Protein AF-A0A367KLG9-F1 (afdb_monomer)

Secondary structure (DSSP, 8-state):
--S-TT--PPPP-PPP-TTS----SPP-PPP-PPTT--TT-EEEPPPSS---GGG--EEEEEEEE--GGG---TTS-SEEEEEE-SSSEEEEEETTSTTEEEEEEEEETTTTEEEEEEEEE--TTSPSS-EEEEE------S---

InterPro domains:
  IPR006823 Neutral/alkaline nonlysosomal ceramidase [PTHR12670] (8-143)
  IPR031331 Neutral/alkaline non-lysosomal ceramidase, C-terminal [PF17048] (9-142)
  IPR038445 Neutral ceramidase, C-terminal domain superfamily [G3DSA:2.60.40.2300] (27-145)

Solvent-accessible surface area (backbone atoms only — not comparable to full-atom values): 9204 Å² total; per-residue (Å²): 132,83,86,67,95,81,73,78,72,85,76,81,84,74,87,86,57,88,91,71,71,87,84,86,68,80,78,91,71,41,37,31,55,52,90,100,51,49,71,65,39,74,76,38,70,61,76,92,73,88,79,58,33,82,71,51,43,75,48,46,36,30,26,28,29,39,58,61,88,71,52,83,47,84,97,61,57,52,36,34,37,28,37,63,53,97,90,48,72,43,78,77,41,38,61,87,36,90,50,38,46,83,44,77,48,68,77,38,74,91,67,24,21,26,36,33,37,42,39,38,53,40,40,69,82,61,74,89,80,56,70,50,81,45,78,49,83,41,68,47,69,74,76,78,132

Structure (mmCIF, N/CA/C/O backbone):
data_AF-A0A367KLG9-F1
#
_entry.id   AF-A0A367KLG9-F1
#
loop_
_atom_site.group_PDB
_atom_site.id
_atom_site.type_symbol
_atom_site.label_atom_id
_atom_site.label_alt_id
_atom_site.label_comp_id
_atom_site.label_asym_id
_atom_site.label_entity_id
_atom_site.label_seq_id
_atom_site.pdbx_PDB_ins_code
_atom_site.Cartn_x
_atom_site.Cartn_y
_atom_site.Cartn_z
_atom_site.occupancy
_atom_site.B_iso_or_equiv
_atom_site.auth_seq_id
_atom_site.auth_comp_id
_atom_site.auth_asym_id
_atom_site.auth_atom_id
_atom_site.pdbx_PDB_model_num
ATOM 1 N N . MET A 1 1 ? -33.500 -1.793 -32.526 1.00 48.06 1 MET A N 1
ATOM 2 C CA . MET A 1 1 ? -33.445 -1.923 -33.999 1.00 48.06 1 MET A CA 1
ATOM 3 C C . MET A 1 1 ? -32.420 -0.925 -34.505 1.00 48.06 1 MET A C 1
ATOM 5 O O . MET A 1 1 ? -32.591 0.254 -34.228 1.00 48.06 1 MET A O 1
ATOM 9 N N . MET A 1 2 ? -31.339 -1.367 -35.155 1.00 49.38 2 MET A N 1
ATOM 10 C CA . MET A 1 2 ? -30.452 -0.432 -35.858 1.00 49.38 2 MET A CA 1
ATOM 11 C C . MET A 1 2 ? -31.141 0.010 -37.153 1.00 49.38 2 MET A C 1
ATOM 13 O O . MET A 1 2 ? -31.672 -0.826 -37.885 1.00 49.38 2 MET A O 1
ATOM 17 N N . ALA A 1 3 ? -31.181 1.317 -37.406 1.00 60.16 3 ALA A N 1
ATOM 18 C CA . ALA A 1 3 ? -31.724 1.864 -38.638 1.00 60.16 3 ALA A CA 1
ATOM 19 C C . ALA A 1 3 ? -30.748 1.564 -39.788 1.00 60.16 3 ALA A C 1
ATOM 21 O O . ALA A 1 3 ? -29.623 2.046 -39.791 1.00 60.16 3 ALA A O 1
ATOM 22 N N . ASN A 1 4 ? -31.218 0.793 -40.769 1.00 57.66 4 ASN A N 1
ATOM 23 C CA . ASN A 1 4 ? -30.583 0.524 -42.063 1.00 57.66 4 ASN A CA 1
ATOM 24 C C . ASN A 1 4 ? -29.362 -0.444 -42.067 1.00 57.66 4 ASN A C 1
ATOM 26 O O . ASN A 1 4 ? -28.226 -0.029 -41.851 1.00 57.66 4 ASN A O 1
ATOM 30 N N . PRO A 1 5 ? -29.547 -1.733 -42.425 1.00 57.72 5 PRO A N 1
ATOM 31 C CA . PRO A 1 5 ? -28.488 -2.755 -42.414 1.00 57.72 5 PRO A CA 1
ATOM 32 C C . PRO A 1 5 ? -27.459 -2.643 -43.560 1.00 57.72 5 PRO A C 1
ATOM 34 O O . PRO A 1 5 ? -26.606 -3.513 -43.693 1.00 57.72 5 PRO A O 1
ATOM 37 N N . LYS A 1 6 ? -27.536 -1.609 -44.412 1.00 59.12 6 LYS A N 1
ATOM 38 C CA . LYS A 1 6 ? -26.708 -1.449 -45.627 1.00 59.12 6 LYS A CA 1
ATOM 39 C C . LYS A 1 6 ? -25.617 -0.374 -45.526 1.00 59.12 6 LYS A C 1
ATOM 41 O O . LYS A 1 6 ? -25.050 -0.003 -46.545 1.00 59.12 6 LYS A O 1
ATOM 46 N N . HIS A 1 7 ? -25.326 0.135 -44.330 1.00 62.19 7 HIS A N 1
ATOM 47 C CA . HIS A 1 7 ? -24.348 1.212 -44.135 1.00 62.19 7 HIS A CA 1
ATOM 48 C C . HIS A 1 7 ? -23.067 0.736 -43.427 1.00 62.19 7 HIS A C 1
ATOM 50 O O . HIS A 1 7 ? -22.532 1.427 -42.563 1.00 62.19 7 HIS A O 1
ATOM 56 N N . SER A 1 8 ? -22.569 -0.457 -43.761 1.00 70.31 8 SER A N 1
ATOM 57 C CA . SER A 1 8 ? -21.202 -0.851 -43.407 1.00 70.31 8 SER A CA 1
ATOM 58 C C . SER A 1 8 ? -20.251 -0.273 -44.454 1.00 70.31 8 SER A C 1
ATOM 60 O O . SER A 1 8 ? -20.147 -0.799 -45.561 1.00 70.31 8 SER A O 1
ATOM 62 N N . ILE A 1 9 ? -19.609 0.843 -44.121 1.00 73.81 9 ILE A N 1
ATOM 63 C CA . ILE A 1 9 ? -18.490 1.382 -44.898 1.00 73.81 9 ILE A CA 1
ATOM 64 C C . ILE A 1 9 ? -17.286 0.485 -44.602 1.00 73.81 9 ILE A C 1
ATOM 66 O O . ILE A 1 9 ? -17.087 0.101 -43.447 1.00 73.81 9 ILE A O 1
ATOM 70 N N . GLU A 1 10 ? -16.519 0.109 -45.622 1.00 79.50 10 GLU A N 1
ATOM 71 C CA . GLU A 1 10 ? -15.293 -0.661 -45.416 1.00 79.50 10 GLU A CA 1
ATOM 72 C C . GLU A 1 10 ? -14.339 0.158 -44.533 1.00 79.50 10 GLU A C 1
ATOM 74 O O . GLU A 1 10 ? -14.069 1.325 -44.818 1.00 79.50 10 GLU A O 1
ATOM 79 N N . SER A 1 11 ? -13.909 -0.416 -43.406 1.00 83.69 11 SER A N 1
ATOM 80 C CA . SER A 1 11 ? -13.022 0.285 -42.478 1.00 83.69 11 SER A CA 1
ATOM 81 C C . SER A 1 11 ? -11.655 0.446 -43.122 1.00 83.69 11 SER A C 1
ATOM 83 O O . SER A 1 11 ? -11.061 -0.535 -43.567 1.00 83.69 11 SER A O 1
ATOM 85 N N . GLU A 1 12 ? -11.116 1.660 -43.100 1.00 88.44 12 GLU A N 1
ATOM 86 C CA . GLU A 1 12 ? -9.722 1.878 -43.467 1.00 88.44 12 GLU A CA 1
ATOM 87 C C . GLU A 1 12 ? -8.808 1.093 -42.516 1.00 88.44 12 GLU A C 1
ATOM 89 O O . GLU A 1 12 ? -8.985 1.103 -41.293 1.00 88.44 12 GLU A O 1
ATOM 94 N N . THR A 1 13 ? -7.822 0.393 -43.076 1.00 89.62 13 THR A N 1
ATOM 95 C CA . THR A 1 13 ? -6.792 -0.286 -42.290 1.00 89.62 13 THR A CA 1
ATOM 96 C C . THR A 1 13 ? -5.753 0.732 -41.844 1.00 89.62 13 THR A C 1
ATOM 98 O O . THR A 1 13 ? -4.949 1.203 -42.652 1.00 89.62 13 THR A O 1
ATOM 101 N N . LEU A 1 14 ? -5.754 1.072 -40.556 1.00 91.62 14 LEU A N 1
ATOM 102 C CA . LEU A 1 14 ? -4.736 1.944 -39.978 1.00 91.62 14 LEU A CA 1
ATOM 103 C C . LEU A 1 14 ? -3.384 1.213 -39.859 1.00 91.62 14 LEU A C 1
ATOM 105 O O . LEU A 1 14 ? -3.357 0.003 -39.619 1.00 91.62 14 LEU A O 1
ATOM 109 N N . PRO A 1 15 ? -2.253 1.924 -40.010 1.00 91.62 15 PRO A N 1
ATOM 110 C CA . PRO A 1 15 ? -0.927 1.340 -39.833 1.00 91.62 15 PRO A CA 1
ATOM 111 C C . PRO A 1 15 ? -0.696 0.856 -38.392 1.00 91.62 15 PRO A C 1
ATOM 113 O O . PRO A 1 15 ? -1.015 1.555 -37.431 1.00 91.62 15 PRO A O 1
ATOM 116 N N . ASP A 1 16 ? -0.074 -0.317 -38.253 1.00 91.81 16 ASP A N 1
ATOM 117 C CA . ASP A 1 16 ? 0.331 -0.880 -36.961 1.00 91.81 16 ASP A CA 1
ATOM 118 C C . ASP A 1 16 ? 1.735 -0.394 -36.549 1.00 91.81 16 ASP A C 1
ATOM 120 O O . ASP A 1 16 ? 2.735 -0.628 -37.237 1.00 91.81 16 ASP A O 1
ATOM 124 N N . PHE A 1 17 ? 1.811 0.271 -35.394 1.00 92.81 17 PHE A N 1
ATOM 125 C CA . PHE A 1 17 ? 3.050 0.782 -34.801 1.00 92.81 17 PHE A CA 1
ATOM 126 C C . PHE A 1 17 ? 3.517 0.006 -33.562 1.00 92.81 17 PHE A C 1
ATOM 128 O O . PHE A 1 17 ? 4.491 0.417 -32.930 1.00 92.81 17 PHE A O 1
ATOM 135 N N . THR A 1 18 ? 2.887 -1.122 -33.220 1.00 90.12 18 THR A N 1
ATOM 136 C CA . THR A 1 18 ? 3.147 -1.882 -31.981 1.00 90.12 18 THR A CA 1
ATOM 137 C C . THR A 1 18 ? 4.632 -2.230 -31.795 1.00 90.12 18 THR A C 1
ATOM 139 O O . THR A 1 18 ? 5.160 -2.136 -30.690 1.00 90.12 18 THR A O 1
ATOM 142 N N . ASN A 1 19 ? 5.349 -2.507 -32.890 1.00 89.44 19 ASN A N 1
ATOM 143 C CA . ASN A 1 19 ? 6.776 -2.866 -32.893 1.00 89.44 19 ASN A CA 1
ATOM 144 C C . ASN A 1 19 ? 7.722 -1.718 -33.299 1.00 89.44 19 ASN A C 1
ATOM 146 O O . ASN A 1 19 ? 8.871 -1.961 -33.664 1.00 89.44 19 ASN A O 1
ATOM 150 N N . ARG A 1 20 ? 7.247 -0.467 -33.297 1.00 90.06 20 ARG A N 1
ATOM 151 C CA . ARG A 1 20 ? 8.017 0.718 -33.731 1.00 90.06 20 ARG A CA 1
ATOM 152 C C . ARG A 1 20 ? 8.151 1.773 -32.630 1.00 90.06 20 ARG A C 1
ATOM 154 O O . ARG A 1 20 ? 8.363 2.948 -32.916 1.00 90.06 20 ARG A O 1
ATOM 161 N N . THR A 1 21 ? 7.995 1.362 -31.376 1.00 90.50 21 THR A N 1
ATOM 162 C CA . THR A 1 21 ? 8.033 2.258 -30.219 1.00 90.50 21 THR A CA 1
ATOM 163 C C . THR A 1 21 ? 9.447 2.395 -29.659 1.00 90.50 21 THR A C 1
ATOM 165 O O . THR A 1 21 ? 10.248 1.462 -29.682 1.00 90.50 21 THR A O 1
ATOM 168 N N . PHE A 1 22 ? 9.757 3.580 -29.135 1.00 91.44 22 PHE A N 1
ATOM 169 C CA . PHE A 1 22 ? 10.979 3.824 -28.376 1.00 91.44 22 PHE A CA 1
ATOM 170 C C . PHE A 1 22 ? 10.676 3.724 -26.881 1.00 91.44 22 PHE A C 1
ATOM 172 O O . PHE A 1 22 ? 9.692 4.296 -26.412 1.00 91.44 22 PHE A O 1
ATOM 179 N N . ASN A 1 23 ? 11.536 3.043 -26.120 1.00 86.38 23 ASN A N 1
ATOM 180 C CA . ASN A 1 23 ? 11.441 2.990 -24.665 1.00 86.38 23 ASN A CA 1
ATOM 181 C C . ASN A 1 23 ? 12.716 3.554 -24.030 1.00 86.38 23 ASN A C 1
ATOM 183 O O . ASN A 1 23 ? 13.763 2.912 -24.038 1.00 86.38 23 ASN A O 1
ATOM 187 N N . PHE A 1 24 ? 12.603 4.754 -23.466 1.00 88.94 24 PHE A N 1
ATOM 188 C CA . PHE A 1 24 ? 13.683 5.434 -22.746 1.00 88.94 24 PHE A CA 1
ATOM 189 C C . PHE A 1 24 ? 13.553 5.296 -21.223 1.00 88.94 24 PHE A C 1
ATOM 191 O O . PHE A 1 24 ? 14.225 6.008 -20.475 1.00 88.94 24 PHE A O 1
ATOM 198 N N . ALA A 1 25 ? 12.674 4.411 -20.739 1.00 83.50 25 ALA A N 1
ATOM 199 C CA . ALA A 1 25 ? 12.568 4.146 -19.315 1.00 83.50 25 ALA A CA 1
ATOM 200 C C . ALA A 1 25 ? 13.893 3.566 -18.786 1.00 83.50 25 ALA A C 1
ATOM 202 O O . ALA A 1 25 ? 14.546 2.780 -19.480 1.00 83.50 25 ALA A O 1
ATOM 203 N N . PRO A 1 26 ? 14.291 3.909 -17.546 1.00 76.38 26 PRO A N 1
ATOM 204 C CA . PRO A 1 26 ? 15.475 3.331 -16.930 1.00 76.38 26 PRO A CA 1
ATOM 205 C C . PRO A 1 26 ? 15.410 1.799 -16.952 1.00 76.38 26 PRO A C 1
ATOM 207 O O . PRO A 1 26 ? 14.325 1.240 -16.743 1.00 76.38 26 PRO A O 1
ATOM 210 N N . PRO A 1 27 ? 16.550 1.113 -17.151 1.00 73.06 27 PRO A N 1
ATOM 211 C CA . PRO A 1 27 ? 16.579 -0.338 -17.196 1.00 73.06 27 PRO A CA 1
ATOM 212 C C . PRO A 1 27 ? 16.036 -0.930 -15.898 1.00 73.06 27 PRO A C 1
ATOM 214 O O . PRO A 1 27 ? 16.210 -0.376 -14.807 1.00 73.06 27 PRO A O 1
ATOM 217 N N . TYR A 1 28 ? 15.382 -2.080 -16.035 1.00 68.50 28 TYR A N 1
ATOM 218 C CA . TYR A 1 28 ? 14.839 -2.813 -14.906 1.00 68.50 28 TYR A CA 1
ATOM 219 C C . TYR A 1 28 ? 15.980 -3.277 -13.996 1.00 68.50 28 TYR A C 1
ATOM 221 O O . TYR A 1 28 ? 16.812 -4.084 -14.407 1.00 68.50 28 TYR A O 1
ATOM 229 N N . ARG A 1 29 ? 16.037 -2.753 -12.771 1.00 77.38 29 ARG A N 1
ATOM 230 C CA . ARG A 1 29 ? 17.026 -3.161 -11.768 1.00 77.38 29 ARG A CA 1
ATOM 231 C C . ARG A 1 29 ? 16.447 -4.244 -10.863 1.00 77.38 29 ARG A C 1
ATOM 233 O O . ARG A 1 29 ? 15.237 -4.305 -10.675 1.00 77.38 29 ARG A O 1
ATOM 240 N N . SER A 1 30 ? 17.325 -5.082 -10.317 1.00 87.94 30 SER A N 1
ATOM 241 C CA . SER A 1 30 ? 16.985 -5.936 -9.176 1.00 87.94 30 SER A CA 1
ATOM 242 C C . SER A 1 30 ? 16.614 -5.067 -7.984 1.00 87.94 30 SER A C 1
ATOM 244 O O . SER A 1 30 ? 17.241 -4.029 -7.761 1.00 87.94 30 SER A O 1
ATOM 246 N N . ASP A 1 31 ? 15.659 -5.532 -7.190 1.00 92.31 31 ASP A N 1
ATOM 247 C CA . ASP A 1 31 ? 15.416 -4.973 -5.868 1.00 92.31 31 ASP A CA 1
ATOM 248 C C . ASP A 1 31 ? 16.407 -5.576 -4.871 1.00 92.31 31 ASP A C 1
ATOM 250 O O . ASP A 1 31 ? 16.830 -6.728 -5.013 1.00 92.31 31 ASP A O 1
ATOM 254 N N . GLN A 1 32 ? 16.760 -4.803 -3.850 1.00 93.38 32 GLN A N 1
ATOM 255 C CA . GLN A 1 32 ? 17.476 -5.291 -2.676 1.00 93.38 32 GLN A CA 1
ATOM 256 C C . GLN A 1 32 ? 16.728 -4.844 -1.422 1.00 93.38 32 GLN A C 1
ATOM 258 O O . GLN A 1 32 ? 16.286 -3.693 -1.357 1.00 93.38 32 GLN A O 1
ATOM 263 N N . PRO A 1 33 ? 16.582 -5.715 -0.412 1.00 93.44 33 PRO A N 1
ATOM 264 C CA . PRO A 1 33 ? 16.062 -5.273 0.866 1.00 93.44 33 PRO A CA 1
ATOM 265 C C . PRO A 1 33 ? 17.078 -4.344 1.542 1.00 93.44 33 PRO A C 1
ATOM 267 O O . PRO A 1 33 ? 18.250 -4.272 1.164 1.00 93.44 33 PRO A O 1
ATOM 270 N N . HIS A 1 34 ? 16.628 -3.624 2.565 1.00 92.44 34 HIS A N 1
ATOM 271 C CA . HIS A 1 34 ? 17.523 -2.800 3.372 1.00 92.44 34 HIS A CA 1
ATOM 272 C C . HIS A 1 34 ? 18.557 -3.679 4.096 1.00 92.44 34 HIS A C 1
ATOM 274 O O . HIS A 1 34 ? 18.324 -4.864 4.339 1.00 92.44 34 HIS A O 1
ATOM 280 N N . LEU A 1 35 ? 19.701 -3.097 4.469 1.00 90.56 35 LEU A N 1
ATOM 281 C CA . LEU A 1 35 ? 20.735 -3.814 5.221 1.00 90.56 35 LEU A CA 1
ATOM 282 C C . LEU A 1 35 ? 20.141 -4.455 6.484 1.00 90.56 35 LEU A C 1
ATOM 284 O O . LEU A 1 35 ? 19.498 -3.773 7.282 1.00 90.56 35 LEU A O 1
ATOM 288 N N . PHE A 1 36 ? 20.381 -5.759 6.651 1.00 92.56 36 PHE A N 1
ATOM 289 C CA . PHE A 1 36 ? 19.880 -6.576 7.767 1.00 92.56 36 PHE A CA 1
ATOM 290 C C . PHE A 1 36 ? 18.347 -6.641 7.883 1.00 92.56 36 PHE A C 1
ATOM 292 O O . PHE A 1 36 ? 17.820 -6.875 8.969 1.00 92.56 36 PHE A O 1
ATOM 299 N N . ARG A 1 37 ? 17.631 -6.432 6.774 1.00 95.06 37 ARG A N 1
ATOM 300 C CA . ARG A 1 37 ? 16.173 -6.550 6.682 1.00 95.06 37 ARG A CA 1
ATOM 301 C C . ARG A 1 37 ? 15.777 -7.502 5.560 1.00 95.06 37 ARG A C 1
ATOM 303 O O . ARG A 1 37 ? 16.564 -7.776 4.654 1.00 95.06 37 ARG A O 1
ATOM 310 N N . SER A 1 38 ? 14.534 -7.953 5.608 1.00 96.38 38 SER A N 1
ATOM 311 C CA . SER A 1 38 ? 13.866 -8.703 4.544 1.00 96.38 38 SER A CA 1
ATOM 312 C C . SER A 1 38 ? 12.775 -7.857 3.886 1.00 96.38 38 SER A C 1
ATOM 314 O O . SER A 1 38 ? 12.311 -6.867 4.452 1.00 96.38 38 SER A O 1
ATOM 316 N N . PHE A 1 39 ? 12.353 -8.229 2.674 1.00 97.25 39 PHE A N 1
ATOM 317 C CA . PHE A 1 39 ? 11.151 -7.641 2.078 1.00 97.25 39 PHE A CA 1
ATOM 318 C C . PHE A 1 39 ? 9.934 -7.927 2.961 1.00 97.25 39 PHE A C 1
ATOM 320 O O . PHE A 1 39 ? 9.773 -9.043 3.448 1.00 97.25 39 PHE A O 1
ATOM 327 N N . GLY A 1 40 ? 9.088 -6.917 3.155 1.00 97.19 40 GLY A N 1
ATOM 328 C CA . GLY A 1 40 ? 7.941 -6.984 4.057 1.00 97.19 40 GLY A CA 1
ATOM 329 C C . GLY A 1 40 ? 8.241 -6.580 5.502 1.00 97.19 40 GLY A C 1
ATOM 330 O O . GLY A 1 40 ? 7.296 -6.353 6.251 1.00 97.19 40 GLY A O 1
ATOM 331 N N . ASP A 1 41 ? 9.510 -6.419 5.898 1.00 98.00 41 ASP A N 1
ATOM 332 C CA . ASP A 1 41 ? 9.840 -5.951 7.247 1.00 98.00 41 ASP A CA 1
ATOM 333 C C . ASP A 1 41 ? 9.290 -4.541 7.498 1.00 98.00 41 ASP A C 1
ATOM 335 O O . ASP A 1 41 ? 9.467 -3.630 6.681 1.00 98.00 41 ASP A O 1
ATOM 339 N N . THR A 1 42 ? 8.697 -4.335 8.674 1.00 97.56 42 THR A N 1
ATOM 340 C CA . THR A 1 42 ? 8.243 -3.019 9.132 1.00 97.56 42 THR A CA 1
ATOM 341 C C . THR A 1 42 ? 9.441 -2.132 9.489 1.00 97.56 42 THR A C 1
ATOM 343 O O . THR A 1 42 ? 10.222 -2.429 10.396 1.00 97.56 42 THR A O 1
ATOM 346 N N . LEU A 1 43 ? 9.578 -1.011 8.780 1.00 96.88 43 LEU A N 1
ATOM 347 C CA . LEU A 1 43 ? 10.570 0.038 9.038 1.00 96.88 43 LEU A CA 1
ATOM 348 C C . LEU A 1 43 ? 10.062 1.066 10.050 1.00 96.88 43 LEU A C 1
ATOM 350 O O . LEU A 1 43 ? 10.827 1.542 10.887 1.00 96.88 43 LEU A O 1
ATOM 354 N N . LYS A 1 44 ? 8.774 1.410 9.963 1.00 96.69 44 LYS A N 1
ATOM 355 C CA . LYS A 1 44 ? 8.082 2.279 10.914 1.00 96.69 44 LYS A CA 1
ATOM 356 C C . LYS A 1 44 ? 6.692 1.716 11.157 1.00 96.69 44 LYS A C 1
ATOM 358 O O . LYS A 1 44 ? 5.886 1.670 10.229 1.00 96.69 44 LYS A O 1
ATOM 363 N N . ASP A 1 45 ? 6.451 1.292 12.390 1.00 96.19 45 ASP A N 1
ATOM 364 C CA . ASP A 1 45 ? 5.143 0.808 12.813 1.00 96.19 45 ASP A CA 1
ATOM 365 C C . ASP A 1 45 ? 4.172 1.976 13.045 1.00 96.19 45 ASP A C 1
ATOM 367 O O . ASP A 1 45 ? 4.580 3.144 13.127 1.00 96.19 45 ASP A O 1
ATOM 371 N N . VAL A 1 46 ? 2.886 1.654 13.147 1.00 94.12 46 VAL A N 1
ATOM 372 C CA . VAL A 1 46 ? 1.865 2.589 13.610 1.00 94.12 46 VAL A CA 1
ATOM 373 C C . VAL A 1 46 ? 2.247 3.041 15.016 1.00 94.12 46 VAL A C 1
ATOM 375 O O . VAL A 1 46 ? 2.528 2.219 15.881 1.00 94.12 46 VAL A O 1
ATOM 378 N N . THR A 1 47 ? 2.278 4.352 15.258 1.00 85.19 47 THR A N 1
ATOM 379 C CA . THR A 1 47 ? 2.574 4.874 16.596 1.00 85.19 47 THR A CA 1
ATOM 380 C C . THR A 1 47 ? 1.559 4.318 17.594 1.00 85.19 47 THR A C 1
ATOM 382 O O . THR A 1 47 ? 0.358 4.528 17.412 1.00 85.19 47 THR A O 1
ATOM 385 N N . ASP A 1 48 ? 2.040 3.633 18.634 1.00 67.75 48 ASP A N 1
ATOM 386 C CA . ASP A 1 48 ? 1.201 3.025 19.668 1.00 67.75 48 ASP A CA 1
ATOM 387 C C . ASP A 1 48 ? 0.247 4.062 20.275 1.00 67.75 48 ASP A C 1
ATOM 389 O O . ASP A 1 48 ? 0.665 5.030 20.916 1.00 67.75 48 ASP A O 1
ATOM 393 N N . GLY A 1 49 ? -1.055 3.874 20.057 1.00 73.94 49 GLY A N 1
ATOM 394 C CA . GLY A 1 49 ? -2.064 4.797 20.549 1.00 73.94 49 GLY A CA 1
ATOM 395 C C . GLY A 1 49 ? -3.494 4.408 20.198 1.00 73.94 49 GLY A C 1
ATOM 396 O O . GLY A 1 49 ? -3.769 3.663 19.259 1.00 73.94 49 GLY A O 1
ATOM 397 N N . TYR A 1 50 ? -4.425 4.958 20.973 1.00 86.12 50 TYR A N 1
ATOM 398 C CA . TYR A 1 50 ? -5.840 4.977 20.628 1.00 86.12 50 TYR A CA 1
ATOM 399 C C . TYR A 1 50 ? -6.100 6.137 19.668 1.00 86.12 50 TYR A C 1
ATOM 401 O O . TYR A 1 50 ? -5.861 7.297 20.004 1.00 86.12 50 TYR A O 1
ATOM 409 N N . PHE A 1 51 ? -6.627 5.833 18.485 1.00 91.44 51 PHE A N 1
ATOM 410 C CA . PHE A 1 51 ? -7.024 6.841 17.509 1.00 91.44 51 PHE A CA 1
ATOM 411 C C . PHE A 1 51 ? -8.493 7.215 17.708 1.00 91.44 51 PHE A C 1
ATOM 413 O O . PHE A 1 51 ? -9.374 6.355 17.708 1.00 91.44 51 PHE A O 1
ATOM 420 N N . ASN A 1 52 ? -8.770 8.510 17.869 1.00 93.25 52 ASN A N 1
ATOM 421 C CA . ASN A 1 52 ? -10.139 9.013 17.885 1.00 93.25 52 ASN A CA 1
ATOM 422 C C . ASN A 1 52 ? -10.593 9.276 16.447 1.00 93.25 52 ASN A C 1
ATOM 424 O O . ASN A 1 52 ? -10.164 10.250 15.833 1.00 93.25 52 ASN A O 1
ATOM 428 N N . ALA A 1 53 ? -11.490 8.430 15.945 1.00 93.31 53 ALA A N 1
ATOM 429 C CA . ALA A 1 53 ? -12.063 8.518 14.604 1.00 93.31 53 ALA A CA 1
ATOM 430 C C . ALA A 1 53 ? -12.696 9.891 14.292 1.00 93.31 53 ALA A C 1
ATOM 432 O O . ALA A 1 53 ? -12.647 10.353 13.157 1.00 93.31 53 ALA A O 1
ATOM 433 N N . ASN A 1 54 ? -13.212 10.598 15.304 1.00 94.31 54 ASN A N 1
ATOM 434 C CA . ASN A 1 54 ? -13.811 11.927 15.129 1.00 94.31 54 ASN A CA 1
ATO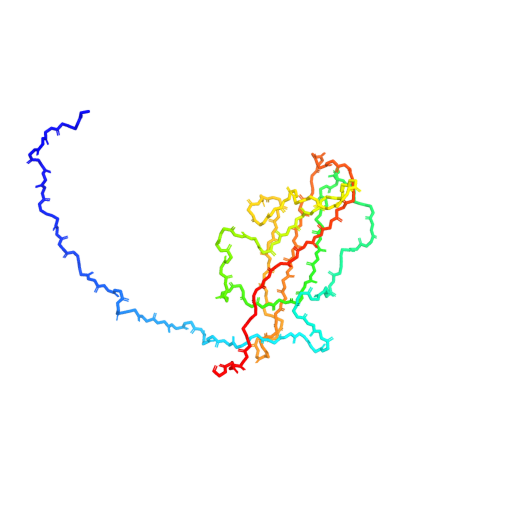M 435 C C . ASN A 1 54 ? -12.789 13.030 14.802 1.00 94.31 54 ASN A C 1
ATOM 437 O O . ASN A 1 54 ? -13.182 14.131 14.427 1.00 94.31 54 ASN A O 1
ATOM 441 N N . LEU A 1 55 ? -11.491 12.760 14.967 1.00 95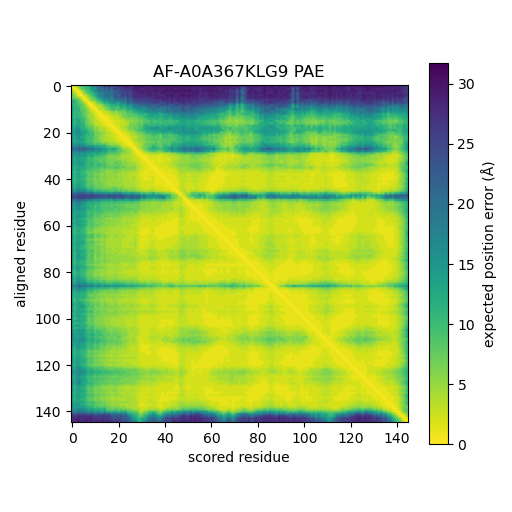.38 55 LEU A N 1
ATOM 442 C CA . LEU A 1 55 ? -10.411 13.685 14.610 1.00 95.38 55 LEU A CA 1
ATOM 443 C C . LEU A 1 55 ? -9.873 13.449 13.193 1.00 95.38 55 LEU A C 1
ATOM 445 O O . LEU A 1 55 ? -8.894 14.080 12.808 1.00 95.38 55 LEU A O 1
ATOM 449 N N . ASN A 1 56 ? -10.493 12.540 12.438 1.00 95.94 56 ASN A N 1
ATOM 450 C CA . ASN A 1 56 ? -10.073 12.113 11.107 1.00 95.94 56 ASN A CA 1
ATOM 451 C C . ASN A 1 56 ? -8.574 11.746 11.009 1.00 95.94 56 ASN A C 1
ATOM 453 O O . ASN A 1 56 ? -7.838 12.346 10.218 1.00 95.94 56 ASN A O 1
ATOM 457 N N . PRO A 1 57 ? -8.067 10.832 11.861 1.00 95.62 57 PRO A N 1
ATOM 458 C CA . PRO A 1 57 ? -6.643 10.544 11.915 1.00 95.62 57 PRO A CA 1
ATOM 459 C C . PRO A 1 57 ? -6.170 9.797 10.663 1.00 95.62 57 PRO A C 1
ATOM 461 O O . PRO A 1 57 ? -6.866 8.938 10.121 1.00 95.62 57 PRO A O 1
ATOM 464 N N . VAL A 1 58 ? -4.928 10.072 10.261 1.00 96.56 58 VAL A N 1
ATOM 465 C CA . VAL A 1 58 ? -4.225 9.309 9.224 1.00 96.56 58 VAL A CA 1
ATOM 466 C C . VAL A 1 58 ? -3.285 8.319 9.899 1.00 96.56 58 VAL A C 1
ATOM 468 O O . VAL A 1 58 ? -2.271 8.697 10.488 1.00 96.56 58 VAL A O 1
ATOM 471 N N . ILE A 1 59 ? -3.634 7.040 9.820 1.00 97.00 59 ILE A N 1
ATOM 472 C CA . ILE A 1 59 ? -2.842 5.933 10.353 1.00 97.00 59 ILE A CA 1
ATOM 473 C C . ILE A 1 59 ? -1.880 5.484 9.257 1.00 97.00 59 ILE A C 1
ATOM 475 O O . ILE A 1 59 ? -2.299 5.276 8.122 1.00 97.00 59 ILE A O 1
ATOM 479 N N . SER A 1 60 ? -0.590 5.345 9.567 1.00 97.44 60 SER A N 1
ATOM 480 C CA . SER A 1 60 ? 0.410 4.976 8.560 1.00 97.44 60 SER A CA 1
ATOM 481 C C . SER A 1 60 ? 1.462 4.012 9.086 1.00 97.44 60 SER A C 1
ATOM 483 O O . SER A 1 60 ? 1.833 4.075 10.256 1.00 97.44 60 SER A O 1
ATOM 485 N N . ALA A 1 61 ? 1.952 3.156 8.191 1.00 98.06 61 ALA A N 1
ATOM 486 C CA . ALA A 1 61 ? 3.066 2.242 8.423 1.00 98.06 61 ALA A CA 1
ATOM 487 C C . ALA A 1 61 ? 3.988 2.212 7.194 1.00 98.06 61 ALA A C 1
ATOM 489 O O . ALA A 1 61 ? 3.555 2.486 6.068 1.00 98.06 61 ALA A O 1
ATOM 490 N N . LEU A 1 62 ? 5.267 1.912 7.416 1.00 98.25 62 LEU A N 1
ATOM 491 C CA . LEU A 1 62 ? 6.306 1.867 6.386 1.00 98.25 62 LEU A CA 1
ATOM 492 C C . LEU A 1 62 ? 6.972 0.492 6.372 1.00 98.25 62 LEU A C 1
ATOM 494 O O . LEU A 1 62 ? 7.405 0.015 7.421 1.00 98.25 62 LEU A O 1
ATOM 498 N N . PHE A 1 63 ? 7.123 -0.090 5.187 1.00 98.56 63 PHE A N 1
ATOM 499 C CA . PHE A 1 63 ? 7.657 -1.434 4.974 1.00 98.56 63 PHE A CA 1
ATOM 500 C C . PHE A 1 63 ? 8.817 -1.423 3.979 1.00 98.56 63 PHE A C 1
ATOM 502 O O . PHE A 1 63 ? 8.857 -0.58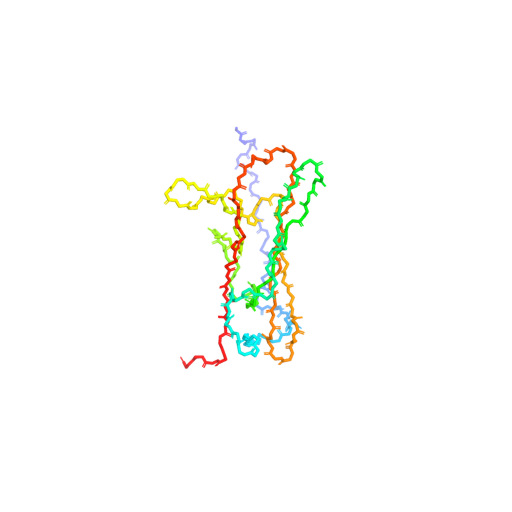6 3.074 1.00 98.56 63 PHE A O 1
ATOM 509 N N . VAL A 1 64 ? 9.733 -2.384 4.102 1.00 98.25 64 VAL A N 1
ATOM 510 C CA . VAL A 1 64 ? 10.705 -2.699 3.045 1.00 98.25 64 VAL A CA 1
ATOM 511 C C . VAL A 1 64 ? 9.955 -3.295 1.856 1.00 98.25 64 VAL A C 1
ATOM 513 O O . VAL A 1 64 ? 9.239 -4.285 2.005 1.00 98.25 64 VAL A O 1
ATOM 516 N N . ALA A 1 65 ? 10.140 -2.726 0.668 1.00 97.50 65 ALA A N 1
ATOM 517 C CA . ALA A 1 65 ? 9.339 -3.048 -0.507 1.00 97.50 65 ALA A CA 1
ATOM 518 C C . ALA A 1 65 ? 10.192 -3.324 -1.743 1.00 97.50 65 ALA A C 1
ATOM 520 O O . ALA A 1 65 ? 11.274 -2.757 -1.899 1.00 97.50 65 ALA A O 1
ATOM 521 N N . GLY A 1 66 ? 9.669 -4.150 -2.649 1.00 95.69 66 GLY A N 1
ATOM 522 C CA . GLY A 1 66 ? 10.138 -4.232 -4.035 1.00 95.69 66 GLY A CA 1
ATOM 523 C C . GLY A 1 66 ? 9.395 -3.242 -4.938 1.00 95.69 66 GLY A C 1
ATOM 524 O O . GLY A 1 66 ? 8.366 -2.684 -4.552 1.00 95.69 66 GLY A O 1
ATOM 525 N N . ASN A 1 67 ? 9.907 -3.010 -6.147 1.00 94.50 67 ASN A N 1
ATOM 526 C CA . ASN A 1 67 ? 9.265 -2.153 -7.145 1.00 94.50 67 ASN A CA 1
ATOM 527 C C . ASN A 1 67 ? 7.880 -2.709 -7.570 1.00 94.50 67 ASN A C 1
ATOM 529 O O . ASN A 1 67 ? 7.813 -3.826 -8.082 1.00 94.50 67 ASN A O 1
ATOM 533 N N . PRO A 1 68 ? 6.775 -1.941 -7.463 1.00 95.25 68 PRO A N 1
ATOM 534 C CA . PRO A 1 68 ? 5.431 -2.387 -7.847 1.00 95.25 68 PRO A CA 1
ATOM 535 C C . PRO A 1 68 ? 5.308 -2.767 -9.325 1.00 95.25 68 PRO A C 1
ATOM 537 O O . PRO A 1 68 ? 4.400 -3.487 -9.713 1.00 95.25 68 PRO A O 1
ATOM 540 N N . ARG A 1 69 ? 6.246 -2.328 -10.175 1.00 92.38 69 ARG A N 1
ATOM 541 C CA . ARG A 1 69 ? 6.311 -2.751 -11.582 1.00 92.38 69 ARG A CA 1
ATOM 542 C C . ARG A 1 69 ? 6.767 -4.205 -11.758 1.00 92.38 69 ARG A C 1
ATOM 544 O O . ARG A 1 69 ? 6.870 -4.645 -12.897 1.00 92.38 69 ARG A O 1
ATOM 551 N N . ASN A 1 70 ? 7.147 -4.918 -10.694 1.00 92.56 70 ASN A N 1
ATOM 552 C CA . ASN A 1 70 ? 7.473 -6.350 -10.765 1.00 92.56 70 ASN A CA 1
ATOM 553 C C . ASN A 1 70 ? 6.215 -7.179 -11.019 1.00 92.56 70 ASN A C 1
ATOM 555 O O . ASN A 1 70 ? 6.239 -8.093 -11.836 1.00 92.56 70 ASN A O 1
ATOM 559 N N . ASP A 1 71 ? 5.131 -6.834 -10.328 1.00 94.88 71 ASP A N 1
ATOM 560 C CA . ASP A 1 71 ? 3.814 -7.435 -10.480 1.00 94.88 71 ASP A CA 1
ATOM 561 C C . ASP A 1 71 ? 2.771 -6.346 -10.177 1.00 94.88 71 ASP A C 1
ATOM 563 O O . ASP A 1 71 ? 2.752 -5.842 -9.050 1.00 94.88 71 ASP A O 1
ATOM 567 N N . PRO A 1 72 ? 1.916 -5.969 -11.147 1.00 93.06 72 PRO A N 1
ATOM 568 C CA . PRO A 1 72 ? 0.871 -4.967 -10.951 1.00 93.06 72 PRO A CA 1
ATOM 569 C C . PRO A 1 72 ? -0.268 -5.414 -10.019 1.00 93.06 72 PRO A C 1
ATOM 571 O O . PRO A 1 72 ? -1.185 -4.631 -9.793 1.00 93.06 72 PRO A O 1
ATOM 574 N N . MET A 1 73 ? -0.243 -6.643 -9.491 1.00 95.81 73 MET A N 1
ATOM 575 C CA . MET A 1 73 ? -1.223 -7.183 -8.542 1.00 95.81 73 MET A CA 1
ATOM 576 C C . MET A 1 73 ? -2.660 -7.178 -9.085 1.00 95.81 73 MET A C 1
ATOM 578 O O . MET A 1 73 ? -3.613 -6.935 -8.349 1.00 95.81 73 MET A O 1
ATOM 582 N N . ILE A 1 74 ? -2.843 -7.480 -10.376 1.00 95.38 74 ILE A N 1
ATOM 583 C CA . ILE A 1 74 ? -4.172 -7.493 -11.013 1.00 95.38 74 ILE A CA 1
ATOM 584 C C . ILE A 1 74 ? -5.089 -8.496 -10.295 1.00 95.38 74 ILE A C 1
ATOM 586 O O . ILE A 1 74 ? -4.769 -9.680 -10.188 1.00 95.38 74 ILE A O 1
ATOM 590 N N . GLY A 1 75 ? -6.238 -8.013 -9.810 1.00 95.94 75 GLY A N 1
ATOM 591 C CA . GLY A 1 75 ? -7.200 -8.810 -9.038 1.00 95.94 75 GLY A CA 1
ATOM 592 C C . GLY A 1 75 ? -6.748 -9.157 -7.612 1.00 95.94 75 GLY A C 1
ATOM 593 O O . GLY A 1 75 ? -7.377 -9.990 -6.964 1.00 95.94 75 GLY A O 1
ATOM 594 N N . LYS A 1 76 ? -5.657 -8.552 -7.132 1.00 97.44 76 LYS A N 1
ATOM 595 C CA . LYS A 1 76 ? -5.116 -8.666 -5.770 1.00 97.44 76 LYS A CA 1
ATOM 596 C C . LYS A 1 76 ? -5.023 -7.258 -5.153 1.00 97.44 76 LYS A C 1
ATOM 598 O O . LYS A 1 76 ? -5.679 -6.345 -5.636 1.00 97.44 76 LYS A O 1
ATOM 603 N N . THR A 1 77 ? -4.240 -7.092 -4.084 1.00 98.25 77 THR A N 1
ATOM 604 C CA . THR A 1 77 ? -4.021 -5.800 -3.410 1.00 98.25 77 THR A CA 1
ATOM 605 C C . THR A 1 77 ? -2.581 -5.673 -2.908 1.00 98.25 77 THR A C 1
ATOM 607 O O . THR A 1 77 ? -1.981 -6.674 -2.509 1.00 98.25 77 THR A O 1
ATOM 610 N N . PHE A 1 78 ? -2.033 -4.458 -2.891 1.00 98.50 78 PHE A N 1
ATOM 611 C CA . PHE A 1 78 ? -0.763 -4.119 -2.238 1.00 98.50 78 PHE A CA 1
ATOM 612 C C . PHE A 1 78 ? -0.911 -3.850 -0.736 1.00 98.50 78 PHE A C 1
ATOM 614 O O . PHE A 1 78 ? 0.079 -3.910 -0.003 1.00 98.50 78 PHE A O 1
ATOM 621 N N . LEU A 1 79 ? -2.122 -3.539 -0.265 1.00 98.50 79 LEU A N 1
ATOM 622 C CA . LEU A 1 79 ? -2.382 -3.231 1.141 1.00 98.50 79 LEU A CA 1
ATOM 623 C C . LEU A 1 79 ? -3.678 -3.846 1.657 1.00 98.50 79 LEU A C 1
ATOM 625 O O . LEU A 1 79 ? -4.646 -4.021 0.919 1.00 98.50 79 LEU A O 1
ATOM 629 N N . THR A 1 80 ? -3.724 -4.108 2.956 1.00 98.69 80 THR A N 1
ATOM 630 C CA . THR A 1 80 ? -4.967 -4.419 3.665 1.00 98.69 80 THR A CA 1
ATOM 631 C C . THR A 1 80 ? -5.085 -3.571 4.922 1.00 98.69 80 THR A C 1
ATOM 633 O O . THR A 1 80 ? -4.100 -3.296 5.609 1.00 98.69 80 THR A O 1
ATOM 636 N N . VAL A 1 81 ? -6.313 -3.172 5.244 1.00 98.44 81 VAL A N 1
ATOM 637 C CA . VAL A 1 81 ? -6.694 -2.812 6.612 1.00 98.44 81 VAL A CA 1
ATOM 638 C C . VAL A 1 81 ? -7.525 -3.960 7.139 1.00 98.44 81 VAL A C 1
ATOM 640 O O . VAL A 1 81 ? -8.528 -4.341 6.532 1.00 98.44 81 VAL A O 1
ATOM 643 N N . GLU A 1 82 ? -7.113 -4.511 8.270 1.00 98.50 82 GLU A N 1
ATOM 644 C CA . GLU A 1 82 ? -7.744 -5.694 8.831 1.00 98.50 82 GLU A CA 1
ATOM 645 C C . GLU A 1 82 ? -8.270 -5.416 10.226 1.00 98.50 82 GLU A C 1
ATOM 647 O O . GLU A 1 82 ? -7.567 -4.845 11.059 1.00 98.50 82 GLU A O 1
ATOM 652 N N . LYS A 1 83 ? -9.501 -5.847 10.492 1.00 98.12 83 LYS A N 1
ATOM 653 C CA . LYS A 1 83 ? -10.148 -5.733 11.794 1.00 98.12 83 LYS A CA 1
ATOM 654 C C . LYS A 1 83 ? -10.046 -7.047 12.556 1.00 98.12 83 LYS A C 1
ATOM 656 O O . LYS A 1 83 ? -10.342 -8.111 12.014 1.00 98.12 83 LYS A O 1
ATOM 661 N N . LYS A 1 84 ? -9.679 -6.975 13.835 1.00 98.12 84 LYS A N 1
ATOM 662 C CA . LYS A 1 84 ? -9.675 -8.140 14.721 1.00 98.12 84 LYS A CA 1
ATOM 663 C C . LYS A 1 84 ? -11.107 -8.617 14.979 1.00 98.12 84 LYS A C 1
ATOM 665 O O . LYS A 1 84 ? -11.940 -7.851 15.466 1.00 98.12 84 LYS A O 1
ATOM 670 N N . GLN A 1 85 ? -11.356 -9.888 14.691 1.00 97.56 85 GLN A N 1
ATOM 671 C CA . GLN A 1 85 ? -12.582 -10.622 15.003 1.00 97.56 85 GLN A CA 1
ATOM 672 C C . GLN A 1 85 ? -12.320 -11.633 16.132 1.00 97.56 85 GLN A C 1
ATOM 674 O O . GLN A 1 85 ? -11.216 -11.690 16.678 1.00 97.56 85 GLN A O 1
ATOM 679 N N . LYS A 1 86 ? -13.333 -12.426 16.512 1.00 96.00 86 LYS A N 1
ATOM 680 C CA . LYS A 1 86 ? -13.192 -13.452 17.566 1.00 96.00 86 LYS A CA 1
ATOM 681 C C . LYS A 1 86 ? -12.107 -14.483 17.232 1.00 96.00 86 LYS A C 1
ATOM 683 O O . LYS A 1 86 ? -11.256 -14.742 18.073 1.00 96.00 86 LYS A O 1
ATOM 688 N N . ASP A 1 87 ? -12.107 -14.974 15.992 1.00 94.25 87 ASP A N 1
ATOM 689 C CA . ASP A 1 87 ? -11.276 -16.108 15.561 1.00 94.25 87 ASP A CA 1
ATOM 690 C C . ASP A 1 87 ? -10.246 -15.734 14.481 1.00 94.25 87 ASP A C 1
ATOM 692 O O . ASP A 1 87 ? -9.750 -16.594 13.757 1.00 94.25 87 ASP A O 1
ATOM 696 N N . GLY A 1 88 ? -9.913 -14.446 14.336 1.00 96.81 88 GLY A N 1
ATOM 697 C CA . GLY A 1 88 ? -8.925 -14.022 13.345 1.00 96.81 88 GLY A CA 1
ATOM 698 C C . GLY A 1 88 ? -8.986 -12.549 12.972 1.00 96.81 88 GLY A C 1
ATOM 699 O O . GLY A 1 88 ? -9.392 -11.697 13.764 1.00 96.81 88 GLY A O 1
ATOM 700 N N . TRP A 1 89 ? -8.558 -12.266 11.747 1.00 98.12 89 TRP A N 1
ATOM 701 C CA . TRP A 1 89 ? -8.532 -10.937 11.152 1.00 98.12 89 TRP A CA 1
ATOM 702 C C . TRP A 1 89 ? -9.377 -10.937 9.884 1.00 98.12 89 TRP A C 1
ATOM 704 O O . TRP A 1 89 ? -9.267 -11.842 9.062 1.00 98.12 89 TRP A O 1
ATOM 714 N N . GLU A 1 90 ? -10.226 -9.929 9.742 1.00 98.06 90 GLU A N 1
ATOM 715 C CA . GLU A 1 90 ? -11.066 -9.725 8.566 1.00 98.06 90 GLU A CA 1
ATOM 716 C C . GLU A 1 90 ? -10.545 -8.524 7.782 1.00 98.06 90 GLU A C 1
ATOM 718 O O . GLU A 1 90 ? -10.361 -7.450 8.358 1.00 98.06 90 GLU A O 1
ATOM 723 N N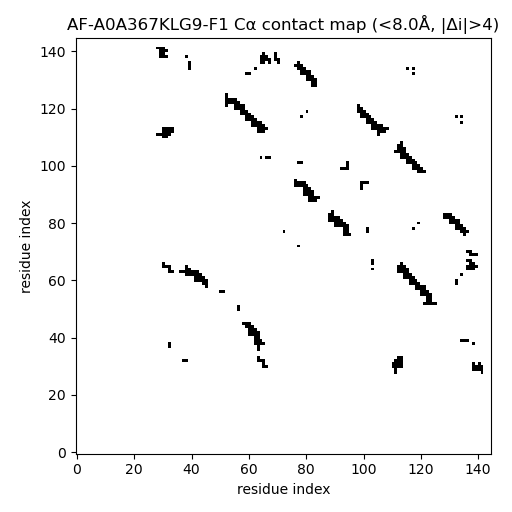 . ILE A 1 91 ? -10.330 -8.687 6.476 1.00 98.38 91 ILE A N 1
ATOM 724 C CA . ILE A 1 91 ? -9.981 -7.574 5.590 1.00 98.38 91 ILE A CA 1
ATOM 725 C C . ILE A 1 91 ? -11.211 -6.680 5.450 1.00 98.38 91 ILE A C 1
ATOM 727 O O . ILE A 1 91 ? -12.230 -7.098 4.909 1.00 98.38 91 ILE A O 1
ATOM 731 N N . VAL A 1 92 ? -11.100 -5.448 5.941 1.00 98.19 92 VAL A N 1
ATOM 732 C CA . VAL A 1 92 ? -12.166 -4.443 5.861 1.00 98.19 92 VAL A CA 1
ATOM 733 C C . VAL A 1 92 ? -11.884 -3.376 4.812 1.00 98.19 92 VAL A C 1
ATOM 735 O O . VAL A 1 92 ? -12.827 -2.716 4.389 1.00 98.19 92 VAL A O 1
ATOM 738 N N . ARG A 1 93 ? -10.615 -3.198 4.408 1.00 98.50 93 ARG A N 1
ATOM 739 C CA . ARG A 1 93 ? -10.195 -2.303 3.316 1.00 98.50 93 ARG A CA 1
ATOM 740 C C . ARG A 1 93 ? -9.020 -2.877 2.530 1.00 98.50 93 ARG A C 1
ATOM 742 O O . ARG A 1 93 ? -8.211 -3.630 3.076 1.00 98.50 93 ARG A 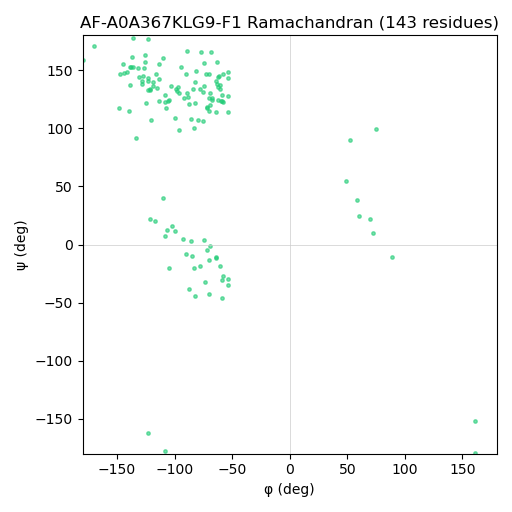O 1
ATOM 749 N N . THR A 1 94 ? -8.898 -2.442 1.285 1.00 98.69 94 THR A N 1
ATOM 750 C CA . THR A 1 94 ? -7.845 -2.767 0.308 1.00 98.69 94 THR A CA 1
ATOM 751 C C . THR A 1 94 ? -7.382 -1.501 -0.419 1.00 98.69 94 THR A C 1
ATOM 753 O O . THR A 1 94 ? -7.945 -0.437 -0.187 1.00 98.69 94 THR A O 1
ATOM 756 N N . ASP A 1 95 ? -6.397 -1.593 -1.318 1.00 97.69 95 ASP A N 1
ATOM 757 C CA . ASP A 1 95 ? -5.935 -0.449 -2.132 1.00 97.69 95 ASP A CA 1
ATOM 758 C C . ASP A 1 95 ? -6.986 0.119 -3.106 1.00 97.69 95 ASP A C 1
ATOM 760 O O . ASP A 1 95 ? -6.788 1.203 -3.657 1.00 97.69 95 ASP A O 1
ATOM 764 N N . ASN A 1 96 ? -8.112 -0.573 -3.295 1.00 97.62 96 ASN A N 1
ATOM 765 C CA . ASN A 1 96 ? -9.246 -0.100 -4.085 1.00 97.62 96 ASN A CA 1
ATOM 766 C C . ASN A 1 96 ? -10.215 0.795 -3.282 1.00 97.62 96 ASN A C 1
ATOM 768 O O . ASN A 1 96 ? -11.121 1.405 -3.852 1.00 97.62 96 ASN A O 1
ATOM 772 N N . ASP A 1 97 ? -10.053 0.879 -1.960 1.00 98.38 97 ASP A N 1
ATOM 773 C CA . ASP A 1 97 ? -10.879 1.724 -1.101 1.00 98.38 97 ASP A CA 1
ATOM 774 C C . ASP A 1 97 ? -10.370 3.173 -1.069 1.00 98.38 97 ASP A C 1
ATOM 776 O O . ASP A 1 97 ? -9.188 3.433 -0.831 1.00 98.38 97 ASP A O 1
ATOM 780 N N . TYR A 1 98 ? -11.290 4.134 -1.221 1.00 97.69 98 TYR A N 1
ATOM 781 C CA . TYR A 1 98 ? -10.992 5.576 -1.275 1.00 97.69 98 TYR A CA 1
ATOM 782 C C . TYR A 1 98 ? -10.263 6.120 -0.033 1.00 97.69 98 TYR A C 1
ATOM 784 O O . TYR A 1 98 ? -9.550 7.127 -0.096 1.00 97.69 98 TYR A O 1
ATOM 792 N N . ASP A 1 99 ? -10.458 5.485 1.122 1.00 98.25 99 ASP A N 1
ATOM 793 C CA . ASP A 1 99 ? -9.848 5.865 2.391 1.00 98.25 99 ASP A CA 1
ATOM 794 C C . ASP A 1 99 ? -8.445 5.271 2.606 1.00 98.25 99 ASP A C 1
ATOM 796 O O . ASP A 1 99 ? -7.807 5.569 3.617 1.00 98.25 99 ASP A O 1
ATOM 800 N N . THR A 1 100 ? -7.886 4.539 1.642 1.00 98.69 100 THR A N 1
ATOM 801 C CA . THR A 1 100 ? -6.519 4.004 1.724 1.00 98.69 100 THR A CA 1
ATOM 802 C C . THR A 1 100 ? -5.585 4.626 0.689 1.00 98.69 100 THR A C 1
ATOM 804 O O . THR A 1 100 ? -6.021 5.153 -0.333 1.00 98.69 100 THR A O 1
ATOM 807 N N . ARG A 1 101 ? -4.276 4.629 0.969 1.00 98.56 101 ARG A N 1
ATOM 808 C CA . ARG A 1 101 ? -3.251 5.025 -0.005 1.00 98.56 101 ARG A CA 1
ATOM 809 C C . ARG A 1 101 ? -2.045 4.104 0.055 1.00 98.56 101 ARG A C 1
ATOM 811 O O . ARG A 1 101 ? -1.529 3.806 1.131 1.00 98.56 101 ARG A O 1
ATOM 818 N N . PHE A 1 102 ? -1.563 3.739 -1.127 1.00 98.44 102 PHE A N 1
ATOM 819 C CA . PHE A 1 102 ? -0.301 3.048 -1.341 1.00 98.44 102 PHE A CA 1
ATOM 820 C C . PHE A 1 102 ? 0.713 4.016 -1.954 1.00 98.44 102 PHE A C 1
ATOM 822 O O . PHE A 1 102 ? 0.520 4.506 -3.066 1.00 98.44 102 PHE A O 1
ATOM 829 N N . TYR A 1 103 ? 1.808 4.277 -1.247 1.00 98.38 103 TYR A N 1
ATOM 830 C CA . TYR A 1 103 ? 2.936 5.035 -1.777 1.00 98.38 103 TYR A CA 1
ATOM 831 C C . TYR A 1 103 ? 4.158 4.139 -1.853 1.00 98.38 103 TYR A C 1
ATOM 833 O O . TYR A 1 103 ? 4.505 3.474 -0.880 1.00 98.38 103 TYR A O 1
ATOM 841 N N . TRP A 1 104 ? 4.863 4.188 -2.974 1.00 97.75 104 TRP A N 1
ATOM 842 C CA . TRP A 1 104 ? 6.143 3.518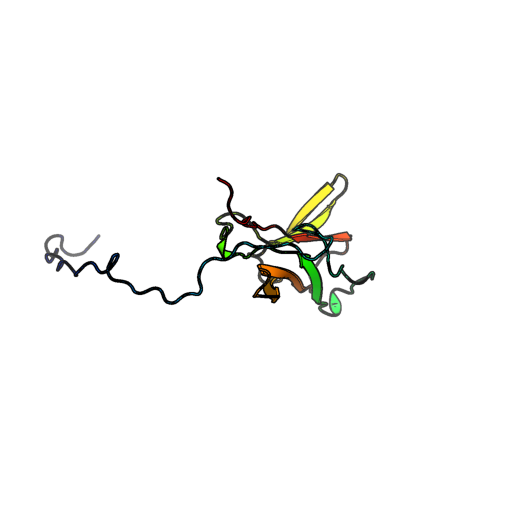 -3.131 1.00 97.75 104 TRP A CA 1
ATOM 843 C C . TRP A 1 104 ? 7.220 4.521 -3.522 1.00 97.75 104 TRP A C 1
ATOM 845 O O . TRP A 1 104 ? 6.978 5.423 -4.327 1.00 97.75 104 TRP A O 1
ATOM 855 N N . GLN A 1 105 ? 8.416 4.353 -2.966 1.00 96.12 105 GLN A N 1
ATOM 856 C CA . GLN A 1 105 ? 9.566 5.178 -3.313 1.00 96.12 105 GLN A CA 1
ATOM 857 C C . GLN A 1 105 ? 10.871 4.392 -3.219 1.00 96.12 105 GLN A C 1
ATOM 859 O O . GLN A 1 105 ? 11.057 3.555 -2.335 1.00 96.12 105 GLN A O 1
ATOM 864 N N . TYR A 1 106 ? 11.824 4.720 -4.090 1.00 93.38 106 TYR A N 1
ATOM 865 C CA . TYR A 1 106 ? 13.205 4.309 -3.872 1.00 93.38 106 TYR A CA 1
ATOM 866 C C . TYR A 1 106 ? 13.798 5.090 -2.703 1.00 93.38 106 TYR A C 1
ATOM 868 O O . TYR A 1 106 ? 13.838 6.320 -2.729 1.00 93.38 106 TYR A O 1
ATOM 876 N N . LYS A 1 107 ? 14.339 4.368 -1.722 1.00 94.50 107 LYS A N 1
ATOM 877 C CA . LYS A 1 107 ? 15.164 4.955 -0.669 1.00 94.50 107 LYS A CA 1
ATOM 878 C C . LYS A 1 107 ? 16.603 5.139 -1.140 1.00 94.50 107 LYS A C 1
ATOM 880 O O . LYS A 1 107 ? 17.184 6.206 -0.956 1.00 94.50 107 LYS A O 1
ATOM 885 N N . HIS A 1 108 ? 17.149 4.121 -1.807 1.00 90.94 108 HIS A N 1
ATOM 886 C CA . HIS A 1 108 ? 18.470 4.157 -2.436 1.00 90.94 108 HIS A CA 1
ATO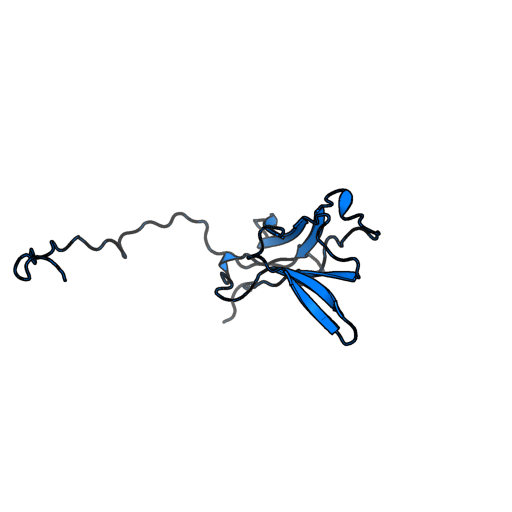M 887 C C . HIS A 1 108 ? 18.388 3.589 -3.863 1.00 90.94 108 HIS A C 1
ATOM 889 O O . HIS A 1 108 ? 18.568 2.384 -4.059 1.00 90.94 108 HIS A O 1
ATOM 895 N N . PRO A 1 109 ? 18.153 4.438 -4.886 1.00 85.81 109 PRO A N 1
ATOM 896 C CA . PRO A 1 109 ? 17.930 3.993 -6.266 1.00 85.81 109 PRO A CA 1
ATOM 897 C C . PRO A 1 109 ? 19.082 3.187 -6.882 1.00 85.81 109 PRO A C 1
ATOM 899 O O . PRO A 1 109 ? 18.844 2.335 -7.737 1.00 85.81 109 PRO A O 1
ATOM 902 N N . LEU A 1 110 ? 20.324 3.472 -6.469 1.00 85.75 110 LEU A N 1
ATOM 903 C CA . LEU A 1 110 ? 21.527 2.780 -6.950 1.00 85.75 110 LEU A CA 1
ATOM 904 C C . LEU A 1 110 ? 21.653 1.365 -6.379 1.00 85.75 110 LEU A C 1
ATOM 906 O O . LEU A 1 110 ? 22.153 0.479 -7.062 1.00 85.75 110 LEU A O 1
ATOM 910 N N . LEU A 1 111 ? 21.179 1.161 -5.148 1.00 87.44 111 LEU A N 1
ATOM 911 C CA . LEU A 1 111 ? 21.192 -0.137 -4.473 1.00 87.44 111 LEU A CA 1
ATOM 912 C C . LEU A 1 111 ? 19.914 -0.942 -4.744 1.00 87.44 111 LEU A C 1
ATOM 914 O O . LEU A 1 111 ? 19.834 -2.100 -4.365 1.00 87.44 111 LEU A O 1
ATOM 918 N N . GLY A 1 112 ? 18.904 -0.341 -5.381 1.00 90.00 112 GLY A N 1
ATOM 919 C CA . GLY A 1 112 ? 17.606 -0.989 -5.582 1.00 90.00 112 GLY A CA 1
ATOM 920 C C . GLY A 1 112 ? 16.805 -1.152 -4.287 1.00 90.00 112 GLY A C 1
ATOM 921 O O . GLY A 1 112 ? 15.927 -2.005 -4.230 1.00 90.00 112 GLY A O 1
ATOM 922 N N . MET A 1 113 ? 17.098 -0.352 -3.255 1.00 94.75 113 MET A N 1
ATOM 923 C CA . MET A 1 113 ? 16.358 -0.374 -1.990 1.00 94.75 113 MET A CA 1
ATOM 924 C C . MET A 1 113 ? 15.164 0.571 -2.065 1.00 94.75 113 MET A C 1
ATOM 926 O O . MET A 1 113 ? 15.319 1.761 -2.376 1.00 94.75 113 MET A O 1
ATOM 930 N N . SER A 1 114 ? 13.981 0.051 -1.760 1.00 96.38 114 SER A N 1
ATOM 931 C CA . SER A 1 114 ? 12.730 0.802 -1.775 1.00 96.38 114 SER A CA 1
ATOM 932 C C . SER A 1 114 ? 11.845 0.512 -0.572 1.00 96.38 114 SER A C 1
ATOM 934 O O . SER A 1 114 ? 11.983 -0.501 0.111 1.00 96.38 114 SER A O 1
ATOM 936 N N . GLU A 1 115 ? 10.919 1.432 -0.339 1.00 98.31 115 GLU A N 1
ATOM 937 C CA . GLU A 1 115 ? 9.993 1.417 0.784 1.00 98.31 115 GLU A CA 1
ATOM 938 C C . GLU A 1 115 ? 8.557 1.567 0.268 1.00 98.31 115 GLU A C 1
ATOM 940 O O . GLU A 1 115 ? 8.308 2.295 -0.700 1.00 98.31 115 GLU A O 1
ATOM 945 N N . ALA A 1 116 ? 7.613 0.904 0.935 1.00 98.44 116 ALA A N 1
ATOM 946 C CA . ALA A 1 116 ? 6.181 1.083 0.731 1.00 98.44 116 ALA A CA 1
ATOM 947 C C . ALA A 1 116 ? 5.565 1.703 1.981 1.00 98.44 116 ALA A C 1
ATOM 949 O O . ALA A 1 116 ? 5.682 1.159 3.079 1.00 98.44 116 ALA A O 1
ATOM 950 N N . ARG A 1 117 ? 4.899 2.843 1.814 1.00 98.56 117 ARG A N 1
ATOM 951 C CA . ARG A 1 117 ? 4.133 3.506 2.864 1.00 98.56 117 ARG A CA 1
ATOM 952 C C . ARG A 1 117 ? 2.654 3.302 2.599 1.00 98.56 117 ARG A C 1
ATOM 954 O O . ARG A 1 117 ? 2.155 3.682 1.541 1.00 98.56 117 ARG A O 1
ATOM 961 N N . ILE A 1 118 ? 1.974 2.740 3.584 1.00 98.44 118 ILE A N 1
ATOM 962 C CA . ILE A 1 118 ? 0.527 2.567 3.573 1.00 98.44 118 ILE A CA 1
ATOM 963 C C . ILE A 1 118 ? -0.074 3.634 4.470 1.00 98.44 118 ILE A C 1
ATOM 965 O O . ILE A 1 118 ? 0.431 3.880 5.567 1.00 98.44 118 ILE A O 1
ATOM 969 N N . GLU A 1 119 ? -1.151 4.252 4.004 1.00 98.38 119 GLU A N 1
ATOM 970 C CA . GLU A 1 119 ? -1.983 5.127 4.817 1.00 98.38 119 GLU A CA 1
ATOM 971 C C . GLU A 1 119 ? -3.428 4.650 4.826 1.00 98.38 119 GLU A C 1
ATOM 973 O O . GLU A 1 119 ? -3.968 4.238 3.798 1.00 98.38 119 GLU A O 1
ATOM 978 N N . TRP A 1 120 ? -4.068 4.796 5.979 1.00 98.19 120 TRP A N 1
ATOM 979 C CA . TRP A 1 120 ? -5.501 4.660 6.158 1.00 98.19 120 TRP A CA 1
ATOM 980 C C . TRP A 1 120 ? -6.056 5.932 6.800 1.00 98.19 120 TRP A C 1
ATOM 982 O O . TRP A 1 120 ? -5.612 6.353 7.870 1.00 98.19 120 TRP A O 1
ATOM 992 N N . HIS A 1 121 ? -6.995 6.569 6.110 1.00 98.00 121 HIS A N 1
ATOM 993 C CA . HIS A 1 121 ? -7.634 7.818 6.509 1.00 98.00 121 HIS A CA 1
ATOM 994 C C . HIS A 1 121 ? -8.944 7.467 7.201 1.00 98.00 121 HIS A C 1
ATOM 996 O O . HIS A 1 121 ? -9.937 7.149 6.557 1.00 98.00 121 HIS A O 1
ATOM 1002 N N . VAL A 1 122 ? -8.921 7.467 8.526 1.00 96.94 122 VAL A N 1
ATOM 1003 C CA . VAL A 1 122 ? -10.064 7.064 9.345 1.00 96.94 122 VAL A CA 1
ATOM 1004 C C . VAL A 1 122 ? -11.028 8.235 9.465 1.00 96.94 122 VAL A C 1
ATOM 1006 O O . VAL A 1 122 ? -10.587 9.357 9.684 1.00 96.94 122 VAL A O 1
ATOM 1009 N N . ASP A 1 123 ? -12.330 7.972 9.397 1.00 95.56 123 ASP A N 1
ATOM 1010 C CA . ASP A 1 123 ? -13.386 8.937 9.713 1.00 95.56 123 ASP A CA 1
ATOM 1011 C C . ASP A 1 123 ? -14.314 8.403 10.816 1.00 95.56 123 ASP A C 1
ATOM 1013 O O . ASP A 1 123 ? -14.186 7.263 11.275 1.00 95.56 123 ASP A O 1
ATOM 1017 N N . SER A 1 124 ? -15.284 9.219 11.232 1.00 95.38 124 SER A N 1
ATOM 1018 C CA . SER A 1 124 ? -16.237 8.893 12.301 1.00 95.38 124 SER A CA 1
ATOM 1019 C C . SER A 1 124 ? -17.169 7.705 12.010 1.00 95.38 124 SER A C 1
ATOM 1021 O O . SER A 1 124 ? -17.818 7.215 12.935 1.00 95.38 124 SER A O 1
ATOM 1023 N N . SER A 1 125 ? -17.238 7.203 10.772 1.00 94.94 125 SER A N 1
ATOM 1024 C CA . SER A 1 125 ? -18.014 6.005 10.421 1.00 94.94 125 SER A CA 1
ATOM 1025 C C . SER A 1 125 ? -17.314 4.702 10.824 1.00 94.94 125 SER A C 1
ATOM 1027 O O . SER A 1 125 ? -17.956 3.650 10.943 1.00 94.94 125 SER A O 1
ATOM 1029 N N . VAL A 1 126 ? -16.000 4.751 11.071 1.00 95.81 126 VAL A N 1
ATOM 1030 C CA . VAL A 1 126 ? -15.207 3.578 11.440 1.00 95.81 126 VAL A CA 1
ATOM 1031 C C . VAL A 1 126 ? -15.590 3.098 12.837 1.00 95.81 126 VAL A C 1
ATOM 1033 O O . VAL A 1 126 ? -15.437 3.787 13.846 1.00 95.81 126 VAL A O 1
ATOM 1036 N N . LYS A 1 127 ? -16.063 1.851 12.913 1.00 95.75 127 LYS A N 1
ATOM 1037 C CA . LYS A 1 127 ? -16.438 1.224 14.185 1.00 95.75 127 LYS A CA 1
ATOM 1038 C C . LYS A 1 127 ? -15.209 1.070 15.093 1.00 95.75 127 LYS A C 1
ATOM 1040 O O . LYS A 1 127 ? -14.173 0.611 14.606 1.00 95.75 127 LYS A O 1
ATOM 1045 N N . PRO A 1 128 ? -15.329 1.291 16.412 1.00 95.56 128 PRO A N 1
ATOM 1046 C CA . PRO A 1 128 ? -14.263 0.968 17.355 1.00 95.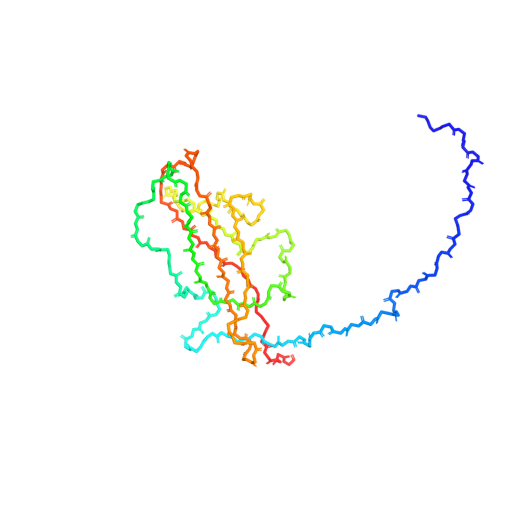56 128 PRO A CA 1
ATOM 1047 C C . PRO A 1 128 ? -13.791 -0.490 17.228 1.00 95.56 128 PRO A C 1
ATOM 1049 O O . PRO A 1 128 ? -14.563 -1.392 16.869 1.00 95.56 128 PRO A O 1
ATOM 1052 N N . GLY A 1 129 ? -12.507 -0.721 17.494 1.00 95.38 129 GLY A N 1
ATOM 1053 C CA . GLY A 1 129 ? -11.895 -2.042 17.417 1.00 95.38 129 GLY A CA 1
ATOM 1054 C C . GLY A 1 129 ? -10.377 -1.988 17.313 1.00 95.38 129 GLY A C 1
ATOM 1055 O O . GLY A 1 129 ? -9.779 -0.915 17.306 1.00 95.38 129 GLY A O 1
ATOM 1056 N N . ILE A 1 130 ? -9.773 -3.171 17.226 1.00 96.38 130 ILE A N 1
ATOM 1057 C CA . ILE A 1 130 ? -8.343 -3.334 16.973 1.00 96.38 130 ILE A CA 1
ATOM 1058 C C . ILE A 1 130 ? -8.165 -3.576 15.479 1.00 96.38 130 ILE A C 1
ATOM 1060 O O . ILE A 1 130 ? -8.840 -4.438 14.909 1.00 96.38 130 ILE A O 1
ATOM 1064 N N . TYR A 1 131 ? -7.253 -2.822 14.878 1.00 96.88 131 TYR A N 1
ATOM 1065 C CA . TYR A 1 131 ? -6.943 -2.887 13.458 1.00 96.88 131 TYR A CA 1
ATOM 1066 C C . TYR A 1 131 ? -5.449 -3.125 13.246 1.00 96.88 131 TYR A C 1
ATOM 1068 O O . TYR A 1 131 ? -4.644 -2.805 14.120 1.00 96.88 131 TYR A O 1
ATOM 1076 N N . ARG A 1 132 ? -5.083 -3.669 12.085 1.00 96.69 132 ARG A N 1
ATOM 1077 C CA . ARG A 1 132 ? -3.695 -3.728 11.609 1.00 96.69 132 ARG A CA 1
ATOM 1078 C C . ARG A 1 132 ? -3.612 -3.349 10.135 1.00 96.69 132 ARG A C 1
ATOM 1080 O O . ARG A 1 132 ? -4.577 -3.543 9.395 1.00 96.69 132 ARG A O 1
ATOM 1087 N N . LEU A 1 133 ? -2.455 -2.831 9.735 1.00 97.88 133 LEU A N 1
ATOM 1088 C CA . LEU A 1 133 ? -2.111 -2.584 8.338 1.00 97.88 133 LEU A CA 1
ATOM 1089 C C . LEU A 1 133 ? -1.264 -3.748 7.817 1.00 97.88 133 LEU A C 1
ATOM 1091 O O . LEU A 1 133 ? -0.307 -4.151 8.477 1.00 97.88 133 LEU A O 1
ATOM 1095 N N . GLY A 1 134 ? -1.616 -4.279 6.650 1.00 97.69 134 GLY A N 1
ATOM 1096 C CA . GLY A 1 134 ? -0.860 -5.313 5.945 1.00 97.69 134 GLY A CA 1
ATOM 1097 C C . GLY A 1 134 ? -0.286 -4.782 4.636 1.00 97.69 134 GLY A C 1
ATOM 1098 O O . GLY A 1 134 ? -0.943 -4.001 3.952 1.00 97.69 134 GLY A O 1
ATOM 1099 N N . TYR A 1 135 ? 0.926 -5.214 4.287 1.00 98.38 135 TYR A N 1
ATOM 1100 C CA . TYR A 1 135 ? 1.590 -4.915 3.017 1.00 98.38 135 TYR A CA 1
ATOM 1101 C C . TYR A 1 135 ? 1.858 -6.205 2.239 1.00 98.38 135 TYR A C 1
ATOM 1103 O O . TYR A 1 135 ? 2.346 -7.187 2.800 1.00 98.38 135 TYR A O 1
ATOM 1111 N N . PHE A 1 136 ? 1.592 -6.168 0.935 1.00 98.19 136 PHE A N 1
ATOM 1112 C CA . PHE A 1 136 ? 1.899 -7.231 -0.014 1.00 98.19 136 PHE A CA 1
ATOM 1113 C C . PHE A 1 136 ? 2.660 -6.651 -1.201 1.00 98.19 136 PHE A C 1
ATOM 1115 O O . PHE A 1 136 ? 2.341 -5.574 -1.702 1.00 98.19 136 PHE A O 1
ATOM 1122 N N . GLY A 1 137 ? 3.655 -7.377 -1.694 1.00 96.69 137 GLY A N 1
ATOM 1123 C CA . GLY A 1 137 ? 4.408 -6.944 -2.859 1.00 96.69 137 GLY A CA 1
ATOM 1124 C C . GLY A 1 137 ? 5.324 -8.025 -3.397 1.00 96.69 137 GLY A C 1
ATOM 1125 O O . GLY A 1 137 ? 5.524 -9.067 -2.774 1.00 96.69 137 GLY A O 1
ATOM 1126 N N . HIS A 1 138 ? 5.888 -7.743 -4.565 1.00 95.75 138 HIS A N 1
ATOM 1127 C CA . HIS A 1 138 ? 6.833 -8.617 -5.239 1.00 95.75 138 HIS A CA 1
ATOM 1128 C C . HIS A 1 138 ? 8.176 -7.913 -5.393 1.00 95.75 138 HIS A C 1
ATOM 1130 O O . HIS A 1 138 ? 8.253 -6.724 -5.712 1.00 95.75 138 HIS A O 1
ATOM 1136 N N . SER A 1 139 ? 9.238 -8.678 -5.183 1.00 93.25 139 SER A N 1
ATOM 1137 C CA . SER A 1 139 ? 10.616 -8.266 -5.421 1.00 93.25 139 SER A CA 1
ATOM 1138 C C . SER A 1 139 ? 11.222 -9.123 -6.516 1.00 93.25 139 SER A C 1
ATOM 1140 O O . SER A 1 139 ? 10.961 -10.328 -6.571 1.00 93.25 139 SER A O 1
ATOM 1142 N N . ARG A 1 140 ? 12.109 -8.546 -7.318 1.00 88.06 140 ARG A N 1
ATOM 1143 C CA . ARG A 1 140 ? 12.922 -9.305 -8.266 1.00 88.06 140 ARG A CA 1
ATOM 1144 C C . ARG A 1 140 ? 14.363 -9.361 -7.795 1.00 88.06 140 ARG A C 1
ATOM 1146 O O . ARG A 1 140 ? 15.003 -8.329 -7.621 1.00 88.06 140 ARG A O 1
ATOM 1153 N N . ALA A 1 141 ? 14.870 -10.580 -7.636 1.00 82.31 141 ALA A N 1
ATOM 1154 C CA . ALA A 1 141 ? 16.268 -10.827 -7.319 1.00 82.31 141 ALA A CA 1
ATOM 1155 C C . ALA A 1 141 ? 17.180 -10.603 -8.538 1.00 82.31 141 ALA A C 1
ATOM 1157 O O . ALA A 1 141 ? 16.762 -10.727 -9.696 1.00 82.31 141 ALA A O 1
ATOM 1158 N N . SER A 1 142 ? 18.451 -10.316 -8.263 1.00 67.19 142 SER A N 1
ATOM 1159 C CA . SER A 1 142 ? 19.479 -10.143 -9.284 1.00 67.19 142 SER A CA 1
ATOM 1160 C C . SER A 1 142 ? 19.854 -11.528 -9.796 1.00 67.19 142 SER A C 1
ATOM 1162 O O . SER A 1 142 ? 20.491 -12.288 -9.078 1.00 67.19 142 SER A O 1
ATOM 1164 N N . PHE A 1 143 ? 19.410 -11.847 -11.014 1.00 56.94 143 PHE A N 1
ATOM 1165 C CA . PHE A 1 143 ? 19.696 -13.087 -11.743 1.00 56.94 143 PHE A CA 1
ATOM 1166 C C . PHE A 1 143 ? 19.401 -14.378 -10.953 1.00 56.94 143 PHE A C 1
ATOM 1168 O O . PHE A 1 143 ? 20.279 -14.962 -10.323 1.00 56.94 143 PHE A O 1
ATOM 1175 N N . SER A 1 144 ? 18.170 -14.887 -11.064 1.00 38.84 144 SER A N 1
ATOM 1176 C CA . SER A 1 144 ? 17.984 -16.343 -11.028 1.00 38.84 144 SER A CA 1
ATOM 1177 C C . SER A 1 144 ? 18.374 -16.883 -12.407 1.00 38.84 144 SER A C 1
ATOM 1179 O O . SER A 1 144 ? 18.040 -16.250 -13.412 1.00 38.84 144 SER A O 1
ATOM 1181 N N . LYS A 1 145 ? 19.166 -17.958 -12.428 1.00 33.41 145 LYS A N 1
ATOM 1182 C CA . LYS A 1 145 ? 19.617 -18.648 -13.645 1.00 33.41 145 LYS A CA 1
ATOM 1183 C C . LYS A 1 145 ? 18.447 -19.095 -14.514 1.00 33.41 145 LYS A C 1
ATOM 1185 O O . LYS A 1 145 ? 17.432 -19.530 -13.931 1.00 33.41 145 LYS A O 1
#

Sequence (145 aa):
MMANPKHSIESETLPDFTNRTFNFAPPYRSDQPHLFRSFGDTLKDVTDGYFNANLNPVISALFVAGNPRNDPMIGKTFLTVEKKQKDGWEIVRTDNDYDTRFYWQYKHPLLGMSEARIEWHVDSSVKPGIYRLGYFGHSRASFSK

pLDDT: mean 90.37, std 12.58, range [33.41, 98.69]

Organism: Rhizopus stolonifer (NCBI:txid4846)

Nearest PDB structures (foldseek):
  2zxc-assembly1_A 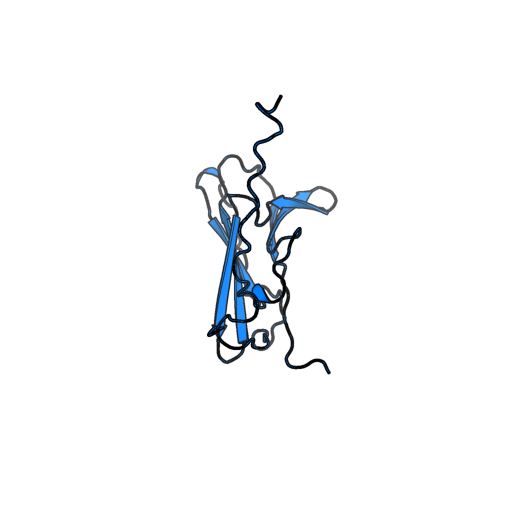 TM=9.236E-01  e=1.304E-08  Pseudomonas aeruginosa
  2zws-assembly1_A  TM=9.174E-01  e=1.538E-08  Pseudomonas aeruginosa
  4wgk-assembly1_A  TM=8.810E-01  e=1.168E-08  Homo sapiens
  4wgk-assembly2_B  TM=8.941E-01  e=3.321E-08  Homo sapiens

Mean predicted aligned error: 6.86 Å

Foldseek 3Di:
DDPDPPPDDPDDDDDDCPPVDDDPPDDDDFADWPVPDDFQDWPAAFPDDDDDQAVQDKTKTKTWAADCVVDVQVVHAQKFKWFDDPVGTDGPDGCVDPQKDWDKDAPPVVNNTIMIMIIGGGHPVDDDGDIGMGGDHDGGHDDDD

Radius of gyration: 22.38 Å; Cα contacts (8 Å, |Δi|>4): 242; chains: 1; bounding box: 55×32×66 Å